Protein AF-A0A3M1PUQ3-F1 (afdb_monomer_lite)

Sequence (102 aa):
MTALLLGESATHGAGVIFFRAALLLIALIAAWVGSLWVARWVRRRYAEPQTAEPFTLQDLRDMHAQGQITGAEFEHLRADLIGRMRAGDAEAGDAGEGVSSS

Radius of gyration: 30.8 Å; chains: 1; bounding box: 50×37×108 Å

Structure (mmCIF, N/CA/C/O backbone):
data_AF-A0A3M1PUQ3-F1
#
_entry.id   AF-A0A3M1PUQ3-F1
#
loop_
_atom_site.group_PDB
_atom_site.id
_atom_site.type_symbol
_atom_site.label_atom_id
_atom_site.label_alt_id
_atom_site.label_comp_id
_atom_site.label_asym_id
_atom_site.label_entity_id
_atom_site.label_seq_id
_atom_site.pdbx_PDB_ins_code
_atom_site.Cartn_x
_atom_site.Cartn_y
_atom_site.Cartn_z
_atom_site.occupancy
_atom_site.B_iso_or_equiv
_atom_site.auth_seq_id
_atom_site.auth_comp_id
_atom_site.auth_asym_id
_atom_site.auth_atom_id
_atom_site.pdbx_PDB_model_num
ATOM 1 N N . MET A 1 1 ? 29.402 -14.791 -56.657 1.00 45.28 1 MET A N 1
ATOM 2 C CA . MET A 1 1 ? 29.690 -13.563 -55.879 1.00 45.28 1 MET A CA 1
ATOM 3 C C . MET A 1 1 ? 28.371 -12.898 -55.483 1.00 45.28 1 MET A C 1
ATOM 5 O O . MET A 1 1 ? 27.958 -11.953 -56.133 1.00 45.28 1 MET A O 1
ATOM 9 N N . THR A 1 2 ? 27.677 -13.407 -54.460 1.00 54.12 2 THR A N 1
ATOM 10 C CA . THR A 1 2 ? 26.373 -12.881 -53.990 1.00 54.12 2 THR A CA 1
ATOM 11 C C . THR A 1 2 ? 26.229 -13.133 -52.484 1.00 54.12 2 THR A C 1
ATOM 13 O O . THR A 1 2 ? 25.400 -13.929 -52.059 1.00 54.12 2 THR A O 1
ATOM 16 N N . ALA A 1 3 ? 27.106 -12.540 -51.669 1.00 56.00 3 ALA A N 1
ATOM 17 C CA . ALA A 1 3 ? 27.120 -12.771 -50.216 1.00 56.00 3 ALA A CA 1
ATOM 18 C C . ALA A 1 3 ? 27.545 -11.537 -49.391 1.00 56.00 3 ALA A C 1
ATOM 20 O O . ALA A 1 3 ? 28.204 -11.685 -48.370 1.00 56.00 3 ALA A O 1
ATOM 21 N N . LEU A 1 4 ? 27.207 -10.316 -49.827 1.00 58.38 4 LEU A N 1
ATOM 22 C CA . LEU A 1 4 ? 27.641 -9.077 -49.150 1.00 58.38 4 LEU A CA 1
ATOM 23 C C . LEU A 1 4 ? 26.544 -7.999 -49.018 1.00 58.38 4 LEU A C 1
ATOM 25 O O . LEU A 1 4 ? 26.854 -6.820 -48.959 1.00 58.38 4 LEU A O 1
ATOM 29 N N . LEU A 1 5 ? 25.260 -8.374 -48.961 1.00 56.78 5 LEU A N 1
ATOM 30 C CA . LEU A 1 5 ? 24.150 -7.401 -48.868 1.00 56.78 5 LEU A CA 1
ATOM 31 C C . LEU A 1 5 ? 23.195 -7.622 -47.680 1.00 56.78 5 LEU A C 1
ATOM 33 O O . LEU A 1 5 ? 22.065 -7.149 -47.709 1.00 56.78 5 LEU A O 1
ATOM 37 N N . LEU A 1 6 ? 23.619 -8.325 -46.623 1.00 55.25 6 LEU A N 1
ATOM 38 C CA . LEU A 1 6 ? 22.753 -8.605 -45.461 1.00 55.25 6 LEU A CA 1
ATOM 39 C C . LEU A 1 6 ? 23.078 -7.791 -44.192 1.00 55.25 6 LEU A C 1
ATOM 41 O O . LEU A 1 6 ? 22.492 -8.050 -43.147 1.00 55.25 6 LEU A O 1
ATOM 45 N N . GLY A 1 7 ? 24.013 -6.835 -44.254 1.00 54.91 7 GLY A N 1
ATOM 46 C CA . GLY A 1 7 ? 24.587 -6.209 -43.053 1.00 54.91 7 GLY A CA 1
ATOM 47 C C . GLY A 1 7 ? 24.036 -4.844 -42.622 1.00 54.91 7 GLY A C 1
ATOM 48 O O . GLY A 1 7 ? 24.250 -4.463 -41.476 1.00 54.91 7 GLY A O 1
ATOM 49 N N . GLU A 1 8 ? 23.348 -4.085 -43.483 1.00 56.75 8 GLU A N 1
ATOM 50 C CA . GLU A 1 8 ? 23.183 -2.632 -43.24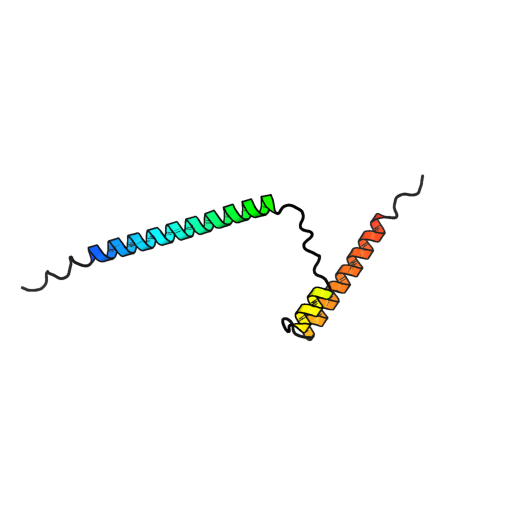7 1.00 56.75 8 GLU A CA 1
ATOM 51 C C . GLU A 1 8 ? 21.786 -2.167 -42.799 1.00 56.75 8 GLU A C 1
ATOM 53 O O . GLU A 1 8 ? 21.642 -1.049 -42.307 1.00 56.75 8 GLU A O 1
ATOM 58 N N . SER A 1 9 ? 20.747 -3.001 -42.879 1.00 51.88 9 SER A N 1
ATOM 59 C CA . SER A 1 9 ? 19.368 -2.587 -42.556 1.00 51.88 9 SER A CA 1
ATOM 60 C C . SER A 1 9 ? 18.964 -2.753 -41.082 1.00 51.88 9 SER A C 1
ATOM 62 O O . SER A 1 9 ? 17.908 -2.267 -40.676 1.00 51.88 9 SER A O 1
ATOM 64 N N . ALA A 1 10 ? 19.795 -3.381 -40.242 1.00 55.44 10 ALA A N 1
ATOM 65 C CA . ALA A 1 10 ? 19.467 -3.634 -38.832 1.00 55.44 10 ALA A CA 1
ATOM 66 C C . ALA A 1 10 ? 19.651 -2.409 -37.907 1.00 55.44 10 ALA A C 1
ATOM 68 O O . ALA A 1 10 ? 19.131 -2.379 -36.790 1.00 55.44 10 ALA A O 1
ATOM 69 N N . THR A 1 11 ? 20.373 -1.381 -38.355 1.00 59.09 11 THR A N 1
ATOM 70 C CA . THR A 1 11 ? 20.793 -0.242 -37.518 1.00 59.09 11 THR A CA 1
ATOM 71 C C . THR A 1 11 ? 19.679 0.777 -37.259 1.00 59.09 11 THR A C 1
ATOM 73 O O . THR A 1 11 ? 19.619 1.359 -36.176 1.00 59.09 11 THR A O 1
ATOM 76 N N . HIS A 1 12 ? 18.741 0.945 -38.196 1.00 56.22 12 HIS A N 1
ATOM 77 C CA . HIS A 1 12 ? 17.652 1.922 -38.071 1.00 56.22 12 HIS A CA 1
ATOM 78 C C . HIS A 1 12 ? 16.571 1.486 -37.067 1.00 56.22 12 HIS A C 1
ATOM 80 O O . HIS A 1 12 ? 16.055 2.311 -36.314 1.00 56.22 12 HIS A O 1
ATOM 86 N N . GLY A 1 13 ? 16.259 0.186 -37.000 1.00 60.38 13 GLY A N 1
ATOM 87 C CA . GLY A 1 13 ? 15.306 -0.357 -36.024 1.00 60.38 13 GLY A CA 1
ATOM 88 C C . GLY A 1 13 ?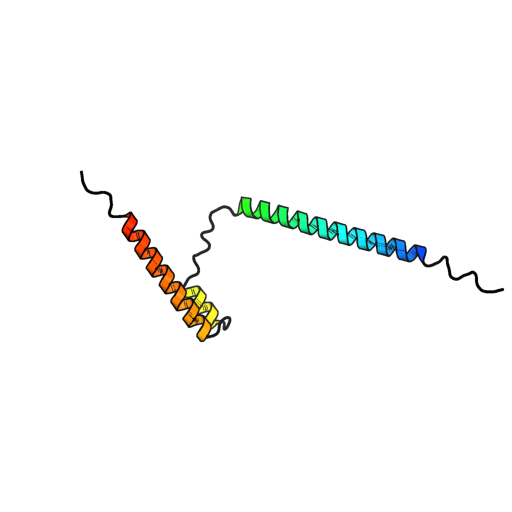 15.863 -0.375 -34.599 1.00 60.38 13 GLY A C 1
ATOM 89 O O . GLY A 1 13 ? 15.147 -0.059 -33.648 1.00 60.38 13 GLY A O 1
ATOM 90 N N . ALA A 1 14 ? 17.158 -0.671 -34.452 1.00 65.81 14 ALA A N 1
ATOM 91 C CA . ALA A 1 14 ? 17.827 -0.718 -33.156 1.00 65.81 14 ALA A CA 1
ATOM 92 C C . ALA A 1 14 ? 17.788 0.644 -32.443 1.00 65.81 14 ALA A C 1
ATOM 94 O O . ALA A 1 14 ? 17.413 0.709 -31.273 1.00 65.81 14 ALA A O 1
ATOM 95 N N . GLY A 1 15 ? 18.081 1.742 -33.153 1.00 76.12 15 GLY A N 1
ATOM 96 C CA . GLY A 1 15 ? 18.067 3.091 -32.573 1.00 76.12 15 GLY A CA 1
ATOM 97 C C . GLY A 1 15 ? 16.710 3.487 -31.981 1.00 76.12 15 GLY A C 1
ATOM 98 O O . GLY A 1 15 ? 16.646 4.027 -30.877 1.00 76.12 15 GLY A O 1
ATOM 99 N N . VAL A 1 16 ? 15.612 3.146 -32.662 1.00 81.81 16 VAL A N 1
ATOM 100 C CA . VAL A 1 16 ? 14.249 3.434 -32.184 1.00 81.81 16 VAL A CA 1
ATOM 101 C C . VAL A 1 16 ? 13.904 2.602 -30.945 1.00 81.81 16 VAL A C 1
ATOM 103 O O . VAL A 1 16 ? 13.255 3.105 -30.027 1.00 81.81 16 VAL A O 1
ATOM 106 N N . ILE A 1 17 ? 14.355 1.346 -30.883 1.00 84.56 17 ILE A N 1
ATOM 107 C CA . ILE A 1 17 ? 14.135 0.469 -29.724 1.00 84.56 17 ILE A CA 1
ATOM 108 C C . ILE A 1 17 ? 14.896 0.995 -28.504 1.00 84.56 17 ILE A C 1
ATOM 110 O O . ILE A 1 17 ? 14.300 1.133 -27.436 1.00 84.56 17 ILE A O 1
ATOM 114 N N . PHE A 1 18 ? 16.173 1.359 -28.662 1.00 85.81 18 PHE A N 1
ATOM 115 C CA . PHE A 1 18 ? 16.969 1.939 -27.576 1.00 85.81 18 PHE A CA 1
ATOM 116 C C . PHE A 1 18 ? 16.393 3.270 -27.089 1.00 85.81 18 PHE A C 1
ATOM 118 O O . PHE A 1 18 ? 16.298 3.488 -25.882 1.00 85.81 18 PHE A O 1
ATOM 125 N N . PHE A 1 19 ? 15.934 4.129 -28.002 1.00 89.25 19 PHE A N 1
ATOM 126 C CA . PHE A 1 19 ? 15.291 5.390 -27.643 1.00 89.25 19 PHE A CA 1
ATOM 127 C C . PHE A 1 19 ? 13.995 5.173 -26.846 1.00 89.25 19 PHE A C 1
ATOM 129 O O . PHE A 1 19 ? 13.810 5.783 -25.795 1.00 89.25 19 PHE A O 1
ATOM 136 N N . ARG A 1 20 ? 13.118 4.256 -27.284 1.00 91.31 20 ARG A N 1
ATOM 137 C CA . ARG A 1 20 ? 11.875 3.925 -26.559 1.00 91.31 20 ARG A CA 1
ATOM 138 C C . ARG A 1 20 ? 12.158 3.301 -25.193 1.00 91.31 20 ARG A C 1
ATOM 140 O O . ARG A 1 20 ? 11.495 3.659 -24.224 1.00 91.31 20 ARG A O 1
ATOM 147 N N . ALA A 1 21 ? 13.146 2.411 -25.104 1.00 90.25 21 ALA A N 1
ATOM 148 C CA . ALA A 1 21 ? 13.564 1.804 -23.844 1.00 90.25 21 ALA A CA 1
ATOM 149 C C . ALA A 1 21 ? 14.113 2.849 -22.860 1.00 90.25 21 ALA A C 1
ATOM 151 O O . ALA A 1 21 ? 13.719 2.856 -21.695 1.00 90.25 21 ALA A O 1
ATOM 152 N N . ALA A 1 22 ? 14.952 3.777 -23.330 1.00 91.38 22 ALA A N 1
ATOM 153 C CA . ALA A 1 22 ? 15.464 4.874 -22.512 1.00 91.38 22 ALA A CA 1
ATOM 154 C C . ALA A 1 22 ? 14.335 5.793 -22.018 1.00 91.38 22 ALA A C 1
ATOM 156 O O . ALA A 1 22 ? 14.314 6.174 -20.850 1.00 91.38 22 ALA A O 1
ATOM 157 N N . LEU A 1 23 ? 13.359 6.102 -22.875 1.00 94.81 23 LEU A N 1
ATOM 158 C CA . LEU A 1 23 ? 12.222 6.955 -22.527 1.00 94.81 23 LEU A CA 1
ATOM 159 C C . LEU A 1 23 ? 11.321 6.299 -21.467 1.00 94.81 23 LEU A C 1
ATOM 161 O O . LEU A 1 23 ? 10.934 6.954 -20.501 1.00 94.81 23 LEU A O 1
ATOM 165 N N . LEU A 1 24 ? 11.054 4.994 -21.591 1.00 94.06 24 LEU A N 1
ATOM 166 C CA . LEU A 1 24 ? 10.328 4.222 -20.574 1.00 94.06 24 LEU A CA 1
ATOM 167 C C . LEU A 1 24 ? 11.087 4.157 -19.247 1.00 94.06 24 LEU A C 1
ATOM 169 O O . LEU A 1 24 ? 10.479 4.309 -18.190 1.00 94.06 24 LEU A O 1
ATOM 173 N N . LEU A 1 25 ? 12.408 3.973 -19.290 1.00 94.31 25 LEU A N 1
ATOM 174 C CA . LEU A 1 25 ? 13.239 3.953 -18.090 1.00 94.31 25 LEU A CA 1
ATOM 175 C C . LEU A 1 25 ? 13.202 5.305 -17.365 1.00 94.31 25 LEU A C 1
ATOM 177 O O . LEU A 1 25 ? 13.007 5.349 -16.152 1.00 94.31 25 LEU A O 1
ATOM 181 N N . ILE A 1 26 ? 13.320 6.412 -18.103 1.00 94.81 26 ILE A N 1
ATOM 182 C CA . ILE A 1 26 ? 13.207 7.767 -17.548 1.00 94.81 26 ILE A CA 1
ATOM 183 C C . ILE A 1 26 ? 11.814 7.988 -16.948 1.00 94.81 26 ILE A C 1
ATOM 185 O O . ILE A 1 26 ? 11.710 8.498 -15.834 1.00 94.81 26 ILE A O 1
ATOM 189 N N . ALA A 1 27 ? 10.751 7.574 -17.642 1.00 94.44 27 ALA A N 1
ATOM 190 C CA . ALA A 1 27 ? 9.384 7.683 -17.138 1.00 94.44 27 ALA A CA 1
ATOM 191 C C . ALA A 1 27 ? 9.179 6.883 -15.842 1.00 94.44 27 ALA A C 1
ATOM 193 O O . ALA A 1 27 ? 8.552 7.380 -14.909 1.00 94.44 27 ALA A O 1
ATOM 194 N N . LEU A 1 28 ? 9.755 5.680 -15.749 1.00 94.94 28 LEU A N 1
ATOM 195 C CA . LEU A 1 28 ? 9.700 4.851 -14.546 1.00 94.94 28 LEU A CA 1
ATOM 196 C C . LEU A 1 28 ? 10.421 5.520 -13.369 1.00 94.94 28 LEU A C 1
ATOM 198 O O . LEU A 1 28 ? 9.875 5.586 -12.269 1.00 94.94 28 LEU A O 1
ATOM 202 N N . ILE A 1 29 ? 11.619 6.063 -13.604 1.00 94.31 29 ILE A N 1
ATOM 203 C CA . ILE A 1 29 ? 12.383 6.791 -12.581 1.00 94.31 29 ILE A CA 1
ATOM 204 C C . ILE A 1 29 ? 11.610 8.036 -12.130 1.00 94.31 29 ILE A C 1
ATOM 206 O O . ILE A 1 29 ? 11.479 8.279 -10.931 1.00 94.31 29 ILE A O 1
ATOM 210 N N . ALA A 1 30 ? 11.046 8.797 -13.069 1.00 92.19 30 ALA A N 1
ATOM 211 C CA . ALA A 1 30 ? 10.242 9.976 -12.769 1.00 92.19 30 ALA A CA 1
ATOM 212 C C . ALA A 1 30 ? 8.981 9.624 -11.965 1.00 92.19 30 ALA A C 1
ATOM 214 O O . ALA A 1 30 ? 8.661 10.320 -11.004 1.00 92.19 30 ALA A O 1
ATOM 215 N N . ALA A 1 31 ? 8.300 8.524 -12.297 1.00 91.12 31 ALA A N 1
ATOM 216 C CA . ALA A 1 31 ? 7.157 8.028 -11.538 1.00 91.12 31 ALA A CA 1
ATOM 217 C C . ALA A 1 31 ? 7.559 7.598 -10.120 1.00 91.12 31 ALA A C 1
ATOM 219 O O . ALA A 1 31 ? 6.862 7.915 -9.157 1.00 91.12 31 ALA A O 1
ATOM 220 N N . TRP A 1 32 ? 8.707 6.936 -9.969 1.00 92.06 32 TRP A N 1
ATOM 221 C CA . TRP A 1 32 ? 9.200 6.497 -8.666 1.00 92.06 32 TRP A CA 1
ATOM 222 C C . TRP A 1 32 ? 9.553 7.687 -7.764 1.00 92.06 32 TRP A C 1
ATOM 224 O O . TRP A 1 32 ? 9.026 7.803 -6.655 1.00 92.06 32 TRP A O 1
ATOM 234 N N . VAL A 1 33 ? 10.350 8.633 -8.272 1.00 91.56 33 VAL A N 1
ATOM 235 C CA . VAL A 1 33 ? 10.707 9.876 -7.563 1.00 91.56 33 VAL A CA 1
ATOM 236 C C . VAL A 1 33 ? 9.465 10.724 -7.282 1.00 91.56 33 VAL A C 1
ATOM 238 O O . VAL A 1 33 ? 9.301 11.231 -6.171 1.00 91.56 33 VAL A O 1
ATOM 241 N N . GLY A 1 34 ? 8.556 10.826 -8.254 1.00 89.00 34 GLY A N 1
ATOM 242 C CA . GLY A 1 34 ? 7.272 11.505 -8.112 1.00 89.00 34 GLY A CA 1
ATOM 243 C C . GLY A 1 34 ? 6.420 10.897 -7.002 1.00 89.00 34 GLY A C 1
ATOM 244 O O . GLY A 1 34 ? 5.885 11.636 -6.179 1.00 89.00 34 GLY A O 1
ATOM 245 N N . SER A 1 35 ? 6.362 9.566 -6.899 1.00 84.50 35 SER A N 1
ATOM 246 C CA . SER A 1 35 ? 5.599 8.885 -5.849 1.00 84.50 35 SER A CA 1
ATOM 247 C C . SER A 1 35 ? 6.143 9.180 -4.449 1.00 84.50 35 SER A C 1
ATOM 249 O O . SER A 1 35 ? 5.364 9.437 -3.536 1.00 84.50 35 SER A O 1
ATOM 251 N N . LEU A 1 36 ? 7.469 9.246 -4.279 1.00 84.44 36 LEU A N 1
ATOM 252 C CA . LEU A 1 36 ? 8.098 9.611 -3.006 1.00 84.44 36 LEU A CA 1
ATOM 253 C C . LEU A 1 36 ? 7.813 11.070 -2.634 1.00 84.44 36 LEU A C 1
ATOM 255 O O . LEU A 1 36 ? 7.568 11.382 -1.465 1.00 84.44 36 LEU A O 1
ATOM 259 N N . TRP A 1 37 ? 7.811 11.964 -3.622 1.00 84.94 37 TRP A N 1
ATOM 260 C CA . TRP A 1 37 ? 7.493 13.376 -3.420 1.00 84.94 37 TRP A CA 1
ATOM 261 C C . TRP A 1 37 ? 6.026 13.576 -3.034 1.00 84.94 37 TRP A C 1
ATOM 263 O O . TRP A 1 37 ? 5.738 14.273 -2.059 1.00 84.94 37 TRP A O 1
ATOM 273 N N . VAL A 1 38 ? 5.111 12.898 -3.732 1.00 81.44 38 VAL A N 1
ATOM 274 C CA . VAL A 1 38 ? 3.676 12.891 -3.420 1.00 81.44 38 VAL A CA 1
ATOM 275 C C . VAL A 1 38 ? 3.436 12.275 -2.047 1.00 81.44 38 VAL A C 1
ATOM 277 O O . VAL A 1 38 ? 2.781 12.903 -1.225 1.00 81.44 38 VAL A O 1
ATOM 280 N N . ALA A 1 39 ? 4.027 11.121 -1.730 1.00 78.62 39 ALA A N 1
ATOM 281 C CA . ALA A 1 39 ? 3.902 10.493 -0.415 1.00 78.62 39 ALA A CA 1
ATOM 282 C C . ALA A 1 39 ? 4.396 11.416 0.709 1.00 78.62 39 ALA A C 1
ATOM 284 O O . ALA A 1 39 ? 3.776 11.506 1.767 1.00 78.62 39 ALA A O 1
ATOM 285 N N . ARG A 1 40 ? 5.486 12.155 0.483 1.00 79.12 40 ARG A N 1
ATOM 286 C CA . ARG A 1 40 ? 6.020 13.122 1.449 1.00 79.12 40 ARG A CA 1
ATOM 287 C C . ARG A 1 40 ? 5.160 14.380 1.569 1.00 79.12 40 ARG A C 1
ATOM 289 O O . ARG A 1 40 ? 5.077 14.938 2.661 1.00 79.12 40 ARG A O 1
ATOM 296 N N . TRP A 1 41 ? 4.519 14.819 0.490 1.00 78.75 41 TRP A N 1
ATOM 297 C CA . TRP A 1 41 ? 3.594 15.952 0.505 1.00 78.75 41 TRP A CA 1
ATOM 298 C C . TRP A 1 41 ? 2.266 15.588 1.179 1.00 78.75 41 TRP A C 1
ATOM 300 O O . TRP A 1 41 ? 1.812 16.312 2.060 1.00 78.75 41 TRP A O 1
ATOM 310 N N . VAL A 1 42 ? 1.719 14.412 0.863 1.00 75.44 42 VAL A N 1
ATOM 311 C CA . VAL A 1 42 ? 0.553 13.807 1.521 1.00 75.44 42 VAL A CA 1
ATOM 312 C C . VAL A 1 42 ? 0.835 13.641 3.012 1.00 75.44 42 VAL A C 1
ATOM 314 O O . VAL A 1 42 ? 0.102 14.186 3.824 1.00 75.44 42 VAL A O 1
ATOM 317 N N . ARG A 1 43 ? 1.957 13.033 3.411 1.00 71.25 43 ARG A N 1
ATOM 318 C CA . ARG A 1 43 ? 2.323 12.926 4.835 1.00 71.25 43 ARG A CA 1
ATOM 319 C C . ARG A 1 43 ? 2.422 14.274 5.547 1.00 71.25 43 ARG A C 1
ATOM 321 O O . ARG A 1 43 ? 2.158 14.324 6.730 1.00 71.25 43 ARG A O 1
ATOM 328 N N . ARG A 1 44 ? 2.795 15.364 4.870 1.00 65.88 44 ARG A N 1
ATOM 329 C CA . ARG A 1 44 ? 2.840 16.708 5.480 1.00 65.88 44 ARG A CA 1
ATOM 330 C C . ARG A 1 44 ? 1.467 17.367 5.598 1.00 65.88 44 ARG A C 1
ATOM 332 O O . ARG A 1 44 ? 1.293 18.208 6.468 1.00 65.88 44 ARG A O 1
ATOM 339 N N . ARG A 1 45 ? 0.532 17.038 4.704 1.00 60.94 45 ARG A N 1
ATOM 340 C CA . ARG A 1 45 ? -0.830 17.597 4.682 1.00 60.94 45 ARG A CA 1
ATOM 341 C C . ARG A 1 45 ? -1.820 16.783 5.514 1.00 60.94 45 ARG A C 1
ATOM 343 O O . ARG A 1 45 ? -2.736 17.367 6.061 1.00 60.94 45 ARG A O 1
ATOM 350 N N . TYR A 1 46 ? -1.588 15.480 5.641 1.00 55.38 46 TYR A N 1
ATOM 351 C CA . TYR A 1 46 ? -2.376 14.535 6.437 1.00 55.38 46 TYR A CA 1
ATOM 352 C C . TYR A 1 46 ? -1.639 14.084 7.710 1.00 55.38 46 TYR A C 1
ATOM 354 O O . TYR A 1 46 ? -1.960 13.037 8.259 1.00 55.38 46 TYR A O 1
ATOM 362 N N . ALA A 1 47 ? -0.639 14.854 8.161 1.00 52.00 47 ALA A N 1
ATOM 363 C CA . ALA A 1 47 ? -0.076 14.763 9.514 1.00 52.00 47 ALA A CA 1
ATOM 364 C C . ALA A 1 47 ? -0.874 15.612 10.517 1.00 52.00 47 ALA A C 1
ATOM 366 O O . ALA A 1 47 ? -0.324 16.111 11.496 1.00 52.00 47 ALA A O 1
ATOM 367 N N . GLU A 1 48 ? -2.181 15.761 10.309 1.00 51.34 48 GLU A N 1
ATOM 368 C CA . GLU A 1 48 ? -3.043 15.647 11.478 1.00 51.34 48 GLU A CA 1
ATOM 369 C C . GLU A 1 48 ? -2.872 14.215 11.993 1.00 51.34 48 GLU A C 1
ATOM 371 O O . GLU A 1 48 ? -2.742 13.296 11.175 1.00 51.34 48 GLU A O 1
ATOM 376 N N . PRO A 1 49 ? -2.797 13.987 13.311 1.00 48.38 49 PRO A N 1
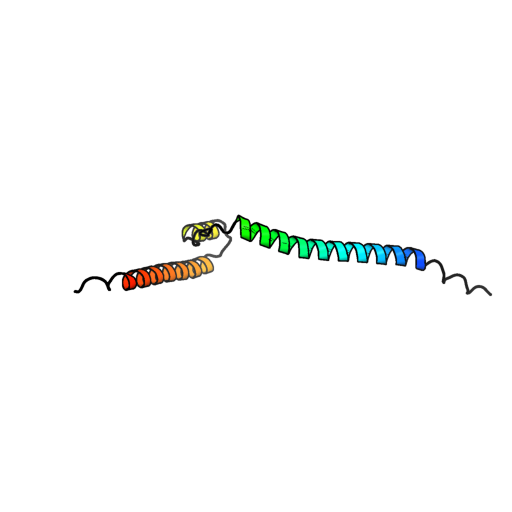ATOM 377 C CA . PRO A 1 49 ? -2.944 12.650 13.837 1.00 48.38 49 PRO A CA 1
ATOM 378 C C . PRO A 1 49 ? -4.346 12.210 13.428 1.00 48.38 49 PRO A C 1
ATOM 380 O O . PRO A 1 49 ? -5.320 12.451 14.131 1.00 48.38 49 PRO A O 1
ATOM 383 N N . GLN A 1 50 ? -4.460 11.583 12.258 1.00 50.66 50 GLN A N 1
ATOM 384 C CA . GLN A 1 50 ? -5.483 10.594 12.047 1.00 50.66 50 GLN A CA 1
ATOM 385 C C . GLN A 1 50 ? -5.210 9.602 13.168 1.00 50.66 50 GLN A C 1
ATOM 387 O O . GLN A 1 50 ? -4.326 8.750 13.077 1.00 50.66 50 GLN A O 1
ATOM 392 N N . THR A 1 51 ? -5.929 9.777 14.271 1.00 50.47 51 THR A N 1
ATOM 393 C CA . THR A 1 51 ? -6.633 8.686 14.912 1.00 50.47 51 THR A CA 1
ATOM 394 C C . THR A 1 51 ? -7.190 7.836 13.778 1.00 50.47 51 THR A C 1
ATOM 396 O O . THR A 1 51 ? -8.321 8.031 13.344 1.00 50.47 51 THR A O 1
ATOM 399 N N . ALA A 1 52 ? -6.347 6.982 13.188 1.00 53.81 52 ALA A N 1
ATOM 400 C CA . ALA A 1 52 ? -6.815 5.817 12.482 1.00 53.81 52 ALA A CA 1
ATOM 401 C C . ALA A 1 52 ? -7.741 5.199 13.511 1.00 53.81 52 ALA A C 1
ATOM 403 O O . ALA A 1 52 ? -7.262 4.872 14.603 1.00 53.81 52 ALA A O 1
ATOM 404 N N . GLU A 1 53 ? -9.050 5.248 13.250 1.00 56.25 53 GLU A N 1
ATOM 405 C CA . GLU A 1 53 ? -10.022 4.716 14.190 1.00 56.25 53 GLU A CA 1
ATOM 406 C C . GLU A 1 53 ? -9.490 3.351 14.613 1.00 56.25 53 GLU A C 1
ATOM 408 O O . GLU A 1 53 ? -9.158 2.536 13.740 1.00 56.25 53 GLU A O 1
ATOM 413 N N . PRO A 1 54 ? -9.230 3.155 15.917 1.00 68.50 54 PRO A N 1
ATOM 414 C CA . PRO A 1 54 ? -8.637 1.919 16.372 1.00 68.50 54 PRO A CA 1
ATOM 415 C C . PRO A 1 54 ? -9.561 0.808 15.904 1.00 68.50 54 PRO A C 1
ATOM 417 O O . PRO A 1 54 ? -10.743 0.826 16.229 1.00 68.50 54 PRO A O 1
ATOM 420 N N . PHE A 1 55 ? -9.019 -0.098 15.090 1.00 76.75 55 PHE A N 1
ATOM 421 C CA . PHE A 1 55 ? -9.757 -1.193 14.474 1.00 76.75 55 PHE A CA 1
ATOM 422 C C . PHE A 1 55 ? -10.708 -1.832 15.493 1.00 76.75 55 PHE A C 1
ATOM 424 O O . PHE A 1 55 ? -10.265 -2.331 16.533 1.00 76.75 55 PHE A O 1
ATOM 431 N N . THR A 1 56 ? -12.012 -1.750 15.230 1.00 86.38 56 THR A N 1
ATOM 432 C CA . THR A 1 56 ? -13.037 -2.049 16.233 1.00 86.38 56 THR A CA 1
ATOM 433 C C . THR A 1 56 ? -13.576 -3.472 16.089 1.00 86.38 56 THR A C 1
ATOM 435 O O . THR A 1 56 ? -13.437 -4.133 15.058 1.00 86.38 56 THR A O 1
ATOM 438 N N . LEU A 1 57 ? -14.284 -3.956 17.118 1.00 89.44 57 LEU A N 1
ATOM 439 C CA . LEU A 1 57 ? -15.066 -5.194 17.000 1.00 89.44 57 LEU A CA 1
ATOM 440 C C . LEU A 1 57 ? -16.171 -5.093 15.937 1.00 89.44 57 LEU A C 1
ATOM 442 O O . LEU A 1 57 ? -16.610 -6.124 15.423 1.00 89.44 57 LEU A O 1
ATOM 446 N N . GLN A 1 58 ? -16.629 -3.877 15.624 1.00 86.75 58 GLN A N 1
ATOM 447 C CA . GLN A 1 58 ? -17.633 -3.649 14.595 1.00 86.75 58 GLN A CA 1
ATOM 448 C C . GLN A 1 58 ? -17.066 -3.960 13.210 1.00 86.75 58 GLN A C 1
ATOM 450 O O . GLN A 1 58 ? -17.667 -4.748 12.482 1.00 86.75 58 GLN A O 1
ATOM 455 N N . ASP A 1 59 ? -15.872 -3.449 12.909 1.00 89.19 59 ASP A N 1
ATOM 456 C CA . ASP A 1 59 ? -15.183 -3.700 11.639 1.00 89.19 59 ASP A CA 1
ATOM 457 C C . ASP A 1 59 ? -14.916 -5.194 11.436 1.00 89.19 59 ASP A C 1
ATOM 459 O O . ASP A 1 59 ? -15.155 -5.743 10.360 1.00 89.19 59 ASP A O 1
ATOM 463 N N . LEU A 1 60 ? -14.502 -5.893 12.500 1.00 91.75 60 LEU A N 1
ATOM 464 C CA . LEU A 1 60 ? -14.261 -7.335 12.455 1.00 91.75 60 LEU A CA 1
ATOM 465 C C . LEU A 1 60 ? -15.549 -8.131 12.164 1.00 91.75 60 LEU A C 1
ATOM 467 O O . LEU A 1 60 ? -15.531 -9.110 11.412 1.00 91.75 60 LEU A O 1
ATOM 471 N N . ARG A 1 61 ? -16.682 -7.712 12.745 1.00 90.88 61 ARG A N 1
ATOM 472 C CA . ARG A 1 61 ? -17.996 -8.319 12.491 1.00 90.88 61 ARG A CA 1
ATOM 473 C C . ARG A 1 61 ? -18.451 -8.079 11.055 1.00 90.88 61 ARG A C 1
ATOM 475 O O . ARG A 1 61 ? -18.963 -9.006 10.427 1.00 90.88 61 ARG A O 1
ATOM 482 N N . ASP A 1 62 ? -18.242 -6.874 10.544 1.00 92.56 62 ASP A N 1
ATOM 483 C CA . ASP A 1 62 ? -18.630 -6.508 9.187 1.00 92.56 62 ASP A CA 1
ATOM 484 C C . ASP A 1 62 ? -17.774 -7.257 8.151 1.00 92.56 62 ASP A C 1
ATOM 486 O O . ASP A 1 62 ? -18.315 -7.782 7.179 1.00 92.56 62 ASP A O 1
ATOM 490 N N . MET A 1 63 ? -16.474 -7.445 8.403 1.00 91.56 63 MET A N 1
ATOM 491 C CA . MET A 1 63 ? -1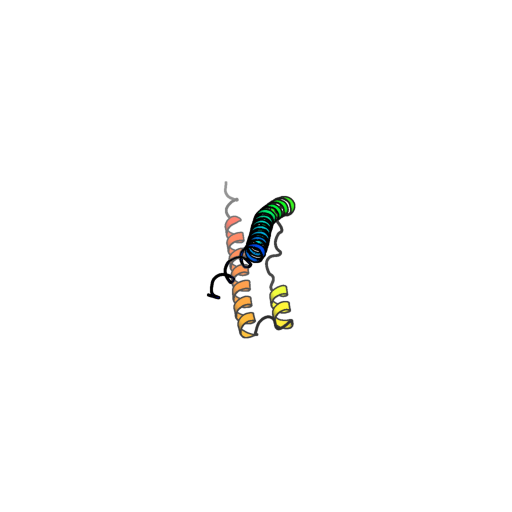5.598 -8.287 7.573 1.00 91.56 63 MET A CA 1
ATOM 492 C C . MET A 1 63 ? -16.044 -9.756 7.530 1.00 91.56 63 MET A C 1
ATOM 494 O O . MET A 1 63 ? -16.032 -10.371 6.461 1.00 91.56 63 MET A O 1
ATOM 498 N N . HIS A 1 64 ? -16.470 -10.323 8.664 1.00 93.69 64 HIS A N 1
ATOM 499 C CA . HIS A 1 64 ? -17.007 -11.687 8.712 1.00 93.69 64 HIS A CA 1
ATOM 500 C C . HIS A 1 64 ? -18.351 -11.795 7.977 1.00 93.69 64 HIS A C 1
ATOM 502 O O . HIS A 1 64 ? -18.555 -12.722 7.196 1.00 93.69 64 HIS A O 1
ATOM 508 N N . ALA A 1 65 ? -19.246 -10.817 8.155 1.00 92.88 65 ALA A N 1
ATOM 509 C CA . ALA A 1 65 ? -20.530 -10.767 7.452 1.00 92.88 65 ALA A CA 1
ATOM 510 C C . ALA A 1 65 ? -20.367 -10.622 5.927 1.00 92.88 65 ALA A C 1
ATOM 512 O O . ALA A 1 65 ? -21.167 -11.161 5.165 1.00 92.88 65 ALA A O 1
ATOM 513 N N . GLN A 1 66 ? -19.313 -9.933 5.483 1.00 94.31 66 GLN A N 1
ATOM 514 C CA . GLN A 1 66 ? -18.942 -9.797 4.072 1.00 94.31 66 GLN A CA 1
ATOM 515 C C . GLN A 1 66 ? -18.190 -11.018 3.514 1.00 94.31 66 GLN A C 1
ATOM 517 O O . GLN A 1 66 ? -17.882 -11.047 2.324 1.00 94.31 66 GLN A O 1
ATOM 522 N N . GLY A 1 67 ? -17.880 -12.018 4.346 1.00 93.19 67 GLY A N 1
ATOM 523 C CA . GLY A 1 67 ? -17.147 -13.217 3.935 1.00 93.19 67 GLY A CA 1
ATOM 524 C C . GLY A 1 67 ? -15.671 -12.971 3.610 1.00 93.19 67 GLY A C 1
ATOM 525 O O . GLY A 1 67 ? -15.070 -13.770 2.898 1.00 93.19 67 GLY A O 1
ATOM 526 N N . GLN A 1 68 ? -15.081 -11.876 4.106 1.00 92.62 68 GLN A N 1
ATOM 527 C CA . GLN A 1 68 ? -13.657 -11.572 3.908 1.00 92.62 68 GLN A CA 1
ATOM 528 C C . GLN A 1 68 ? -12.740 -12.429 4.792 1.00 92.62 68 GLN A C 1
ATOM 530 O O . GLN A 1 68 ? -11.563 -12.589 4.481 1.00 92.62 68 GLN A O 1
ATOM 535 N N . ILE A 1 69 ? -13.279 -12.961 5.890 1.00 93.19 69 ILE A N 1
ATOM 536 C CA . ILE A 1 69 ? -12.594 -13.841 6.839 1.00 93.19 69 ILE A CA 1
ATOM 537 C C . ILE A 1 69 ? -13.489 -15.032 7.168 1.00 93.19 69 ILE A C 1
ATOM 539 O O . ILE A 1 69 ? -14.717 -14.920 7.196 1.00 93.19 69 ILE A O 1
ATOM 543 N N . THR A 1 70 ? -12.876 -16.179 7.429 1.00 93.50 70 THR A N 1
ATOM 544 C CA . THR A 1 70 ? -13.583 -17.388 7.856 1.00 93.50 70 THR A CA 1
ATOM 545 C C . THR A 1 70 ? -13.986 -17.300 9.331 1.00 93.50 70 THR A C 1
ATOM 547 O O . THR A 1 70 ? -13.406 -16.542 10.109 1.00 93.50 70 THR A O 1
ATOM 550 N N . GLY A 1 71 ? -14.961 -18.109 9.759 1.00 92.56 71 GLY A N 1
ATOM 551 C CA . GLY A 1 71 ? -15.402 -18.117 11.161 1.00 92.56 71 GLY A CA 1
ATOM 552 C C . GLY A 1 71 ? -14.289 -18.478 12.156 1.00 92.56 71 GLY A C 1
ATOM 553 O O . GLY A 1 71 ? -14.240 -17.930 13.254 1.00 92.56 71 GLY A O 1
ATOM 554 N N . ALA A 1 72 ? -13.353 -19.348 11.759 1.00 93.00 72 ALA A N 1
ATOM 555 C CA . ALA A 1 72 ? -12.195 -19.694 12.584 1.00 93.00 72 ALA A CA 1
ATOM 556 C C . ALA A 1 72 ? -11.227 -18.507 12.747 1.00 93.00 72 ALA A C 1
ATOM 558 O O . ALA A 1 72 ? -10.724 -18.261 13.843 1.00 93.00 72 ALA A O 1
ATOM 559 N N . GLU A 1 73 ? -11.001 -17.746 11.674 1.00 90.94 73 GLU A N 1
ATOM 560 C CA . GLU A 1 73 ? -10.176 -16.533 11.704 1.00 90.94 73 GLU A CA 1
ATOM 561 C C . GLU A 1 73 ? -10.847 -15.420 12.513 1.00 90.94 73 GLU A C 1
ATOM 563 O O . GLU A 1 73 ? -10.179 -14.743 13.293 1.00 90.94 73 GLU A O 1
ATOM 568 N N . PHE A 1 74 ? -12.171 -15.270 12.397 1.00 94.56 74 PHE A N 1
ATOM 569 C CA . PHE A 1 74 ? -12.941 -14.307 13.183 1.00 94.56 74 PHE A CA 1
ATOM 570 C C . PHE A 1 74 ? -12.778 -14.531 14.689 1.00 94.56 74 PHE A C 1
ATOM 572 O O . PHE A 1 74 ? -12.464 -13.586 15.409 1.00 94.56 74 PHE A O 1
ATOM 579 N N . GLU A 1 75 ? -12.945 -15.764 15.175 1.00 93.88 75 GLU A N 1
ATOM 580 C CA . GLU A 1 75 ? -12.814 -16.055 16.610 1.00 93.88 75 GLU A CA 1
ATOM 581 C C . GLU A 1 75 ? -11.393 -15.788 17.127 1.00 93.88 75 GLU A C 1
ATOM 583 O O . GLU A 1 75 ? -11.225 -15.240 18.219 1.00 93.88 75 GLU A O 1
ATOM 588 N N . HIS A 1 76 ? -10.368 -16.093 16.325 1.00 92.56 76 HIS A N 1
ATOM 589 C CA . HIS A 1 76 ? -8.982 -15.807 16.691 1.00 92.56 76 HIS A CA 1
ATOM 590 C C . HIS A 1 76 ? -8.717 -14.297 16.805 1.00 92.56 76 HIS A C 1
ATOM 592 O O . HIS A 1 76 ? -8.204 -13.828 17.822 1.00 92.56 76 HIS A O 1
ATOM 598 N N . LEU A 1 77 ? -9.131 -13.526 15.795 1.00 91.50 77 LEU A N 1
ATOM 599 C CA . LEU A 1 77 ? -8.958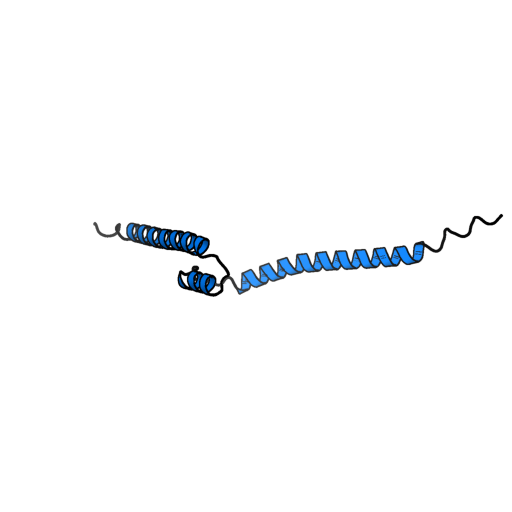 -12.071 15.761 1.00 91.50 77 LEU A CA 1
ATOM 600 C C . LEU A 1 77 ? -9.787 -11.365 16.843 1.00 91.50 77 LEU A C 1
ATOM 602 O O . LEU A 1 77 ? -9.329 -10.399 17.454 1.00 91.50 77 LEU A O 1
ATOM 606 N N . ARG A 1 78 ? -10.993 -11.867 17.127 1.00 91.19 78 ARG A N 1
ATOM 607 C CA . ARG A 1 78 ? -11.872 -11.352 18.182 1.00 91.19 78 ARG A CA 1
ATOM 608 C C . ARG A 1 78 ? -11.249 -11.529 19.563 1.00 91.19 78 ARG A C 1
ATOM 610 O O . ARG A 1 78 ? -11.285 -10.597 20.367 1.00 91.19 78 ARG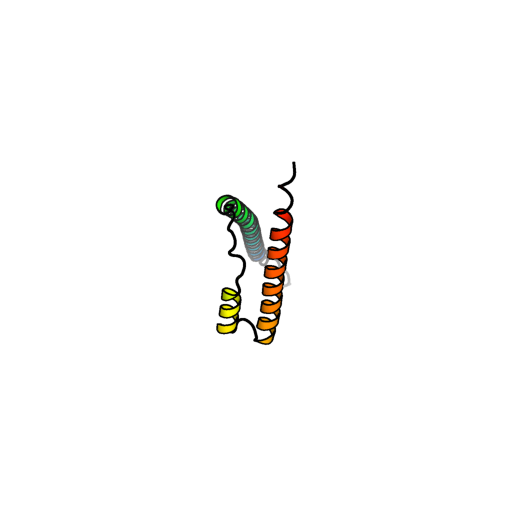 A O 1
ATOM 617 N N . ALA A 1 79 ? -10.704 -12.712 19.848 1.00 92.25 79 ALA A N 1
ATOM 618 C CA . ALA A 1 79 ? -10.071 -13.006 21.129 1.00 92.25 79 ALA A CA 1
ATOM 619 C C . ALA A 1 79 ? -8.854 -12.102 21.377 1.00 92.25 79 ALA A C 1
ATOM 621 O O . ALA A 1 79 ? -8.716 -11.545 22.467 1.00 92.25 79 ALA A O 1
ATOM 622 N N . ASP A 1 80 ? -8.023 -11.906 20.353 1.00 90.19 80 ASP A N 1
ATOM 623 C CA . ASP A 1 80 ? -6.856 -11.023 20.408 1.00 90.19 80 ASP A CA 1
ATOM 624 C C . ASP A 1 80 ? -7.266 -9.558 20.651 1.00 90.19 80 ASP A C 1
ATOM 626 O O . ASP A 1 80 ? -6.754 -8.904 21.561 1.00 90.19 80 ASP A O 1
ATOM 630 N N . LEU A 1 81 ? -8.283 -9.058 19.936 1.00 89.38 81 LEU A N 1
ATOM 631 C CA . LEU A 1 81 ? -8.763 -7.684 20.110 1.00 89.38 81 LEU A CA 1
ATOM 632 C C . LEU A 1 81 ? -9.316 -7.428 21.524 1.00 89.38 81 LEU A C 1
ATOM 634 O O . LEU A 1 81 ? -9.010 -6.406 22.138 1.00 89.38 81 LEU A O 1
ATOM 638 N N . ILE A 1 82 ? -10.086 -8.373 22.074 1.00 89.75 82 ILE A N 1
ATOM 639 C CA . ILE A 1 82 ? -10.594 -8.295 23.455 1.00 89.75 82 ILE A CA 1
ATOM 640 C C . ILE A 1 82 ? -9.448 -8.354 24.474 1.00 89.75 82 ILE A C 1
ATOM 642 O O . ILE A 1 82 ? -9.496 -7.653 25.487 1.00 89.75 82 ILE A O 1
ATOM 646 N N . GLY A 1 83 ? -8.418 -9.163 24.213 1.00 87.38 83 GLY A N 1
ATOM 647 C CA . GLY A 1 83 ? -7.224 -9.238 25.052 1.00 87.38 83 GLY A CA 1
ATOM 648 C C . GLY A 1 83 ? -6.502 -7.895 25.151 1.00 87.38 83 GLY A C 1
ATOM 649 O O . GLY A 1 83 ? -6.197 -7.439 26.252 1.00 87.38 83 GLY A O 1
ATOM 650 N N . ARG A 1 84 ? -6.306 -7.222 24.012 1.00 84.00 84 ARG A N 1
ATOM 651 C CA . ARG A 1 84 ? -5.654 -5.904 23.946 1.00 84.00 84 ARG A CA 1
ATOM 652 C C . ARG A 1 84 ? -6.455 -4.810 24.653 1.00 84.00 84 ARG A C 1
ATOM 654 O O . ARG A 1 84 ? -5.855 -4.001 25.351 1.00 84.00 84 ARG A O 1
ATOM 661 N N . MET A 1 85 ? -7.787 -4.809 24.525 1.00 82.81 85 MET A N 1
ATOM 662 C CA . MET A 1 85 ? -8.646 -3.843 25.231 1.00 82.81 85 MET A CA 1
ATOM 663 C C . MET A 1 85 ? -8.515 -3.982 26.752 1.00 82.81 85 MET A C 1
ATOM 665 O O . MET A 1 85 ? -8.269 -3.000 27.441 1.00 82.81 85 MET A O 1
ATOM 669 N N . ARG A 1 86 ? -8.557 -5.216 27.271 1.00 82.00 86 ARG A N 1
ATOM 670 C CA . ARG A 1 86 ? -8.376 -5.463 28.711 1.00 82.00 86 ARG A CA 1
ATOM 671 C C . ARG A 1 86 ? -6.992 -5.072 29.226 1.00 82.00 86 ARG A C 1
ATOM 673 O O . ARG A 1 86 ? -6.882 -4.613 30.357 1.00 82.00 86 ARG A O 1
ATOM 680 N N . ALA A 1 87 ? -5.946 -5.284 28.428 1.00 78.56 87 ALA A N 1
ATOM 681 C CA . ALA A 1 87 ? -4.587 -4.907 28.803 1.00 78.56 87 ALA A CA 1
ATOM 682 C C . ALA A 1 87 ? -4.400 -3.379 28.827 1.00 78.56 87 ALA A C 1
ATOM 684 O O . ALA A 1 87 ? -3.796 -2.861 29.760 1.00 78.56 87 ALA A O 1
ATOM 685 N N . GLY A 1 88 ? -4.969 -2.663 27.850 1.00 72.12 88 GLY A N 1
ATOM 686 C CA . GLY A 1 88 ? -4.918 -1.199 27.800 1.00 72.12 88 GLY A CA 1
ATOM 687 C C . GLY A 1 88 ? -5.653 -0.525 28.962 1.00 72.12 88 GLY A C 1
ATOM 688 O O . GLY A 1 88 ? -5.151 0.450 29.516 1.00 72.12 88 GLY A O 1
ATOM 689 N N . ASP A 1 89 ? -6.794 -1.077 29.386 1.00 65.62 89 ASP A N 1
ATOM 690 C CA . ASP A 1 89 ? -7.545 -0.562 30.540 1.00 65.62 89 ASP A CA 1
ATOM 691 C C . ASP A 1 89 ? -6.795 -0.771 31.871 1.00 65.62 89 ASP A C 1
ATOM 693 O O . ASP A 1 89 ? -6.886 0.058 32.776 1.00 65.62 89 ASP A O 1
ATOM 697 N N . ALA A 1 90 ? -6.027 -1.860 31.996 1.00 61.22 90 ALA A N 1
ATOM 698 C CA . ALA A 1 90 ? -5.237 -2.150 33.193 1.00 61.22 90 ALA A CA 1
ATOM 699 C C . ALA A 1 90 ? -4.035 -1.199 33.353 1.00 61.22 90 ALA A C 1
ATOM 701 O O . ALA A 1 90 ? -3.723 -0.786 34.467 1.00 61.22 90 ALA A O 1
ATOM 702 N N . GLU A 1 91 ? -3.392 -0.814 32.248 1.00 58.59 91 GLU A N 1
ATOM 703 C CA . GLU A 1 91 ? -2.263 0.128 32.248 1.00 58.59 91 GLU A CA 1
ATOM 704 C C . GLU A 1 91 ? -2.721 1.577 32.508 1.00 58.59 91 GLU A C 1
ATOM 706 O O . GLU A 1 91 ? -2.028 2.348 33.170 1.00 58.59 91 GLU A O 1
ATOM 711 N N . ALA A 1 92 ? -3.935 1.936 32.073 1.00 58.25 92 ALA A N 1
ATOM 712 C CA . ALA A 1 92 ? -4.541 3.235 32.370 1.00 58.25 92 ALA A CA 1
ATOM 713 C C . ALA A 1 92 ? -4.940 3.405 33.852 1.00 58.25 92 ALA A C 1
ATOM 715 O O . ALA A 1 92 ? -5.007 4.536 34.336 1.00 58.25 92 ALA A O 1
ATOM 716 N N . GLY A 1 93 ? -5.193 2.307 34.574 1.00 58.19 93 GLY A N 1
ATOM 717 C CA . GLY A 1 93 ? -5.532 2.323 36.002 1.00 58.19 93 GLY A CA 1
ATOM 718 C C . GLY A 1 93 ? -4.338 2.586 36.928 1.00 58.19 93 GLY A C 1
ATOM 719 O O . GLY A 1 93 ? -4.477 3.317 37.904 1.00 58.19 93 GLY A O 1
ATOM 720 N N . ASP A 1 94 ? -3.154 2.062 36.599 1.00 56.50 94 ASP A N 1
ATOM 721 C CA . ASP A 1 94 ? -1.945 2.164 37.440 1.00 56.50 94 ASP A CA 1
ATOM 722 C C . ASP A 1 94 ? -1.320 3.577 37.431 1.00 56.50 94 ASP A C 1
ATOM 724 O O . ASP A 1 94 ? -0.761 4.045 38.421 1.00 56.50 94 ASP A O 1
ATOM 728 N N . ALA A 1 95 ? -1.499 4.332 36.341 1.00 59.12 95 ALA A N 1
ATOM 729 C CA . ALA A 1 95 ? -0.997 5.705 36.227 1.00 59.12 95 ALA A CA 1
ATOM 730 C C . ALA A 1 95 ? -1.805 6.751 37.036 1.00 59.12 95 ALA A C 1
ATOM 732 O O . ALA A 1 95 ? -1.392 7.910 37.123 1.00 59.12 95 ALA A O 1
ATOM 733 N N . GLY A 1 96 ? -2.955 6.373 37.612 1.00 54.69 96 GLY A N 1
ATOM 734 C CA . GLY A 1 96 ? -3.872 7.276 38.320 1.00 54.69 96 GLY A CA 1
ATOM 735 C C . GLY A 1 96 ? -3.757 7.286 39.850 1.00 54.69 96 GLY A C 1
ATOM 736 O O . GLY A 1 96 ? -4.323 8.175 40.486 1.00 54.69 96 GLY A O 1
ATOM 737 N N . GLU A 1 97 ? -3.027 6.347 40.460 1.00 57.31 97 GLU A N 1
ATOM 738 C CA . GLU A 1 97 ? -3.105 6.071 41.909 1.00 57.31 97 GLU A CA 1
ATOM 739 C C . GLU A 1 97 ? -1.906 6.598 42.735 1.00 57.31 97 GLU A C 1
ATOM 741 O O . GLU A 1 97 ? -1.685 6.185 43.870 1.00 57.31 97 GLU A O 1
ATOM 746 N N . GLY A 1 98 ? -1.124 7.542 42.190 1.00 52.53 98 GLY A N 1
ATOM 747 C CA . GLY A 1 98 ? 0.107 8.065 42.815 1.00 52.53 98 GLY A CA 1
ATOM 748 C C . GLY A 1 98 ? 0.059 9.488 43.396 1.00 52.53 98 GLY A C 1
ATOM 749 O O . GLY A 1 98 ? 1.075 9.960 43.905 1.00 52.53 98 GLY A O 1
ATOM 750 N N . VAL A 1 99 ? -1.067 10.211 43.326 1.00 59.06 99 VAL A N 1
ATOM 751 C CA . VAL A 1 99 ? -1.151 11.625 43.762 1.00 59.06 99 VAL A CA 1
ATOM 752 C C . VAL A 1 99 ? -2.234 11.809 44.824 1.00 59.06 99 VAL A C 1
ATOM 754 O O . VAL A 1 99 ? -3.273 12.403 44.573 1.00 59.06 99 VAL A O 1
ATOM 757 N N . SER A 1 100 ? -2.002 11.292 46.030 1.00 55.50 100 SER A N 1
ATOM 758 C CA . SER A 1 100 ? -2.650 11.805 47.247 1.00 55.50 100 SER A CA 1
ATOM 759 C C . SER A 1 100 ? -1.952 11.271 48.499 1.00 55.50 100 SER A C 1
ATOM 761 O O . SER A 1 100 ? -2.439 10.339 49.134 1.00 55.50 100 SER A O 1
ATOM 763 N N . SER A 1 101 ? -0.807 11.850 48.866 1.00 58.12 101 SER A N 1
ATOM 764 C CA . SER A 1 101 ? -0.285 11.850 50.244 1.00 58.12 101 SER A CA 1
ATOM 765 C C . SER A 1 101 ? 0.886 12.827 50.364 1.00 58.12 101 SER A C 1
ATOM 767 O O . SER A 1 101 ? 2.017 12.458 50.053 1.00 58.12 101 SER A O 1
ATOM 769 N N . SER A 1 102 ? 0.609 14.063 50.794 1.00 54.28 102 SER A N 1
ATOM 770 C CA . SER A 1 102 ? 1.393 14.887 51.746 1.00 54.28 102 SER A CA 1
ATOM 771 C C . SER A 1 102 ? 0.833 16.303 51.820 1.00 54.28 102 SER A C 1
ATOM 773 O O . SER A 1 102 ? 0.632 16.907 50.744 1.00 54.28 102 SER A O 1
#

pLDDT: mean 76.2, std 16.39, range [45.28, 94.94]

Foldseek 3Di:
DPDPPPPDPPVVVVVVVVVVVVVVVVVVVCVVVVVVVVVVVCCVVPPPPPPPPPCDLVNLVVCVVVVVDDPVVSVVVVVVVVVVVVVVVVVVVVVPPPPDDD

Secondary structure (DSSP, 8-state):
-----SSSTHHHHHHHHHHHHHHHHHHHHHHHHHHHHHHHHHHHHS-S--------HHHHHHHHHTTSS-HHHHHHHHHHHHHHHHHHHHHHHHTTSS----